Protein AF-A0A3Q9RP88-F1 (afdb_monomer)

Sequence (70 aa):
MILKFAVREFLEEREFANLSPHTLKNYKRILSSFESYCITDEGISNVKDISRGTVKGFLSFCRGDLGNSP

Foldseek 3Di:
DFLVVVLVVVLVVVVVVVDDPVVSVVSCVLSVLLCCCCCPVVVHGDPVPDDPVSVVVSVVCCCPVVVDDD

pLDDT: mean 94.59, std 4.92, range [66.75, 98.12]

Nearest PDB structures (foldseek):
  2n1d-assembly1_B  TM=5.616E-01  e=1.517E+00  Homo sapiens
  8i3g-assembly2_B  TM=5.525E-01  e=2.234E+00  Saccharomyces cerevisiae
  8hy0-assembly1_O  TM=5.407E-01  e=1.964E+00  Saccharomyces cerevisiae
  8jho-assembly1_O  TM=5.407E-01  e=2.384E+00  Saccharomyces cerevisiae

Radius of gyration: 12.84 Å; Cα contacts (8 Å, |Δi|>4): 43; chains: 1; bounding box: 33×18×30 Å

Organism: NCBI:txid228899

Solvent-accessible surface area (backbone atoms only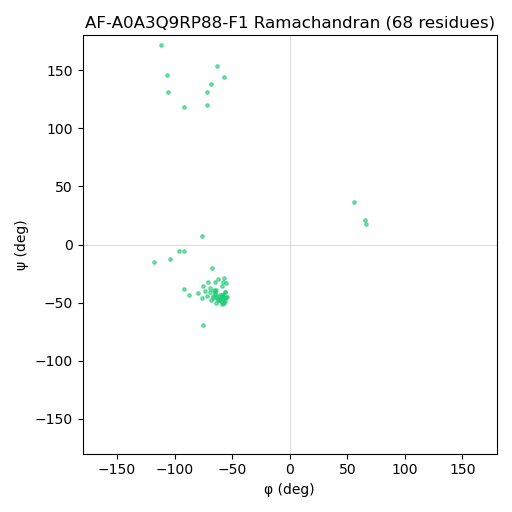 — not comparable to full-atom values): 4058 Å² total; per-residue (Å²): 100,50,38,74,57,54,55,49,53,52,52,52,54,44,58,77,66,68,56,54,70,68,58,52,51,51,50,51,54,52,52,53,51,50,50,48,44,32,45,73,76,68,68,47,54,44,52,83,76,64,45,75,64,55,56,52,47,50,57,48,45,39,36,64,82,65,62,51,78,134

Mean predicted aligned error: 3.05 Å

InterPro domains:
  IPR010998 Integrase/recombinase, N-terminal [G3DSA:1.10.150.130] (1-70)
  IPR044068 Core-binding (CB) domain [PS51900] (1-70)

Secondary structure (DSSP, 8-state):
-BHHHHHHHHHHHHHHTT--HHHHHHHHHHHHHHHHHHHHTS---BGGG--HHHHHHHHHHHHHTS----

Structure (mmCIF, N/CA/C/O backbone):
data_AF-A0A3Q9RP88-F1
#
_entry.id   AF-A0A3Q9RP88-F1
#
loop_
_atom_site.group_PDB
_atom_site.id
_atom_site.type_symbol
_atom_site.label_atom_id
_atom_site.label_alt_id
_atom_site.label_comp_id
_atom_site.label_asym_id
_atom_site.label_entity_id
_atom_site.label_seq_id
_atom_site.pdbx_PDB_ins_code
_atom_site.Cartn_x
_atom_site.Cartn_y
_atom_site.Cartn_z
_atom_site.occupancy
_atom_site.B_iso_or_equiv
_atom_site.auth_seq_id
_atom_site.auth_comp_id
_atom_site.auth_asym_id
_atom_site.auth_atom_id
_atom_site.pdbx_PDB_model_num
ATOM 1 N N . MET A 1 1 ? 8.217 -2.214 10.385 1.00 88.00 1 MET A N 1
ATOM 2 C CA . MET A 1 1 ? 8.801 -1.399 9.300 1.00 88.00 1 MET A CA 1
ATOM 3 C C . MET A 1 1 ? 7.857 -0.238 9.072 1.00 88.00 1 MET A C 1
ATOM 5 O O . MET A 1 1 ? 6.653 -0.466 9.095 1.00 88.00 1 MET A O 1
ATOM 9 N N . ILE A 1 2 ? 8.368 0.984 8.934 1.00 96.31 2 ILE A N 1
ATOM 10 C CA . ILE A 1 2 ? 7.521 2.160 8.685 1.00 96.31 2 ILE A CA 1
ATOM 11 C C . ILE A 1 2 ? 6.987 2.074 7.251 1.00 96.31 2 ILE A C 1
ATOM 13 O O . ILE A 1 2 ? 7.767 1.845 6.327 1.00 96.31 2 ILE A O 1
ATOM 17 N N . LEU A 1 3 ? 5.676 2.255 7.069 1.00 97.06 3 LEU A N 1
ATOM 18 C CA . LEU A 1 3 ? 4.983 2.109 5.784 1.00 97.06 3 LEU A CA 1
ATOM 19 C C . LEU A 1 3 ? 5.609 2.973 4.688 1.00 97.06 3 LEU A C 1
ATOM 21 O O . LEU A 1 3 ? 5.897 2.479 3.603 1.00 97.06 3 LEU A O 1
ATOM 25 N N . LYS A 1 4 ? 5.914 4.231 5.009 1.00 96.00 4 LYS A N 1
ATOM 26 C CA . LYS A 1 4 ? 6.577 5.164 4.094 1.00 96.00 4 LYS A CA 1
ATOM 27 C C . LYS A 1 4 ? 7.915 4.647 3.559 1.00 96.00 4 LYS A C 1
ATOM 29 O O . LYS A 1 4 ? 8.218 4.814 2.381 1.00 96.00 4 LYS A O 1
ATOM 34 N N . PHE A 1 5 ? 8.720 4.007 4.409 1.00 97.00 5 PHE A N 1
ATOM 35 C CA . PHE A 1 5 ? 9.991 3.426 3.972 1.00 97.00 5 PHE A CA 1
ATOM 36 C C . PHE A 1 5 ? 9.774 2.165 3.143 1.00 97.00 5 PHE A C 1
ATOM 38 O O . PHE A 1 5 ? 10.394 2.043 2.096 1.00 97.00 5 PHE A O 1
ATOM 45 N N . ALA A 1 6 ? 8.821 1.315 3.528 1.00 97.00 6 ALA A N 1
ATOM 46 C CA . ALA A 1 6 ? 8.467 0.121 2.764 1.00 97.00 6 ALA A CA 1
ATOM 47 C C . ALA A 1 6 ? 7.999 0.445 1.335 1.00 97.00 6 ALA A C 1
ATOM 49 O O . ALA A 1 6 ? 8.410 -0.205 0.377 1.00 97.00 6 ALA A O 1
ATOM 50 N N . VAL A 1 7 ? 7.143 1.463 1.184 1.00 97.12 7 VAL A N 1
ATOM 51 C CA . VAL A 1 7 ? 6.655 1.918 -0.128 1.00 97.12 7 VAL A CA 1
ATOM 52 C C . VAL A 1 7 ? 7.808 2.443 -0.976 1.00 97.12 7 VAL A C 1
ATOM 54 O O . VAL A 1 7 ? 7.897 2.108 -2.157 1.00 97.12 7 VAL A O 1
ATOM 57 N N . ARG A 1 8 ? 8.702 3.242 -0.385 1.00 96.56 8 ARG A N 1
ATOM 58 C CA . ARG A 1 8 ? 9.862 3.779 -1.097 1.00 96.56 8 ARG A CA 1
ATOM 59 C C . ARG A 1 8 ? 10.818 2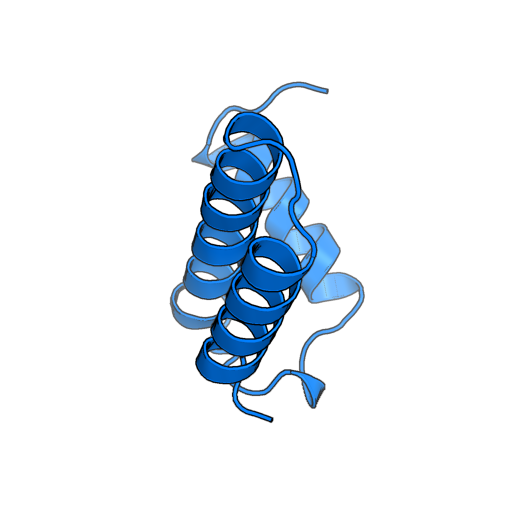.673 -1.546 1.00 96.56 8 ARG A C 1
ATOM 61 O O . ARG A 1 8 ? 11.143 2.637 -2.726 1.00 96.56 8 ARG A O 1
ATOM 68 N N . GLU A 1 9 ? 11.204 1.772 -0.644 1.00 96.94 9 GLU A N 1
ATOM 69 C CA . GLU A 1 9 ? 12.098 0.644 -0.948 1.00 96.94 9 GLU A CA 1
ATOM 70 C C . GLU A 1 9 ? 11.533 -0.212 -2.085 1.00 96.94 9 GLU A C 1
ATOM 72 O O . GLU A 1 9 ? 12.225 -0.483 -3.062 1.00 96.94 9 GLU A O 1
ATOM 77 N N . PHE A 1 10 ? 10.237 -0.539 -2.034 1.00 96.06 10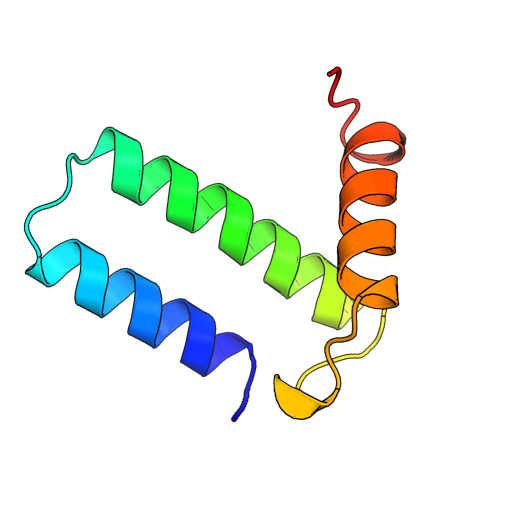 PHE A N 1
ATOM 78 C CA . PHE A 1 10 ? 9.589 -1.273 -3.116 1.00 96.06 10 PHE A CA 1
ATOM 79 C C . PHE A 1 10 ? 9.660 -0.525 -4.454 1.00 96.06 10 PHE A C 1
ATOM 81 O O . PHE A 1 10 ? 9.946 -1.133 -5.480 1.00 96.06 10 PHE A O 1
ATOM 88 N N . LEU A 1 11 ? 9.375 0.780 -4.485 1.00 95.81 11 LEU A N 1
ATOM 89 C CA . LEU A 1 11 ? 9.406 1.546 -5.735 1.00 95.81 11 LEU A CA 1
ATOM 90 C C . LEU A 1 11 ? 10.820 1.625 -6.324 1.00 95.81 11 LEU A C 1
ATOM 92 O O . LEU A 1 11 ? 10.967 1.447 -7.532 1.00 95.81 11 LEU A O 1
ATOM 96 N N . GLU A 1 12 ? 11.833 1.826 -5.480 1.00 95.62 12 GLU A N 1
ATOM 97 C CA . GLU A 1 12 ? 13.244 1.839 -5.878 1.00 95.62 12 GLU A CA 1
ATOM 98 C C . GLU A 1 12 ? 13.655 0.476 -6.459 1.00 95.62 12 GLU A C 1
ATOM 100 O O . GLU A 1 12 ? 14.173 0.411 -7.572 1.00 95.62 12 GLU A O 1
ATOM 105 N N . GLU A 1 13 ? 13.325 -0.635 -5.791 1.00 96.50 13 GLU A N 1
ATOM 106 C CA . GLU A 1 13 ? 13.572 -1.991 -6.309 1.00 96.50 13 GLU A CA 1
ATOM 107 C C . GLU A 1 13 ? 12.936 -2.224 -7.688 1.00 96.50 13 GLU A C 1
ATOM 109 O O . GLU A 1 13 ? 13.532 -2.849 -8.570 1.00 96.50 13 GLU A O 1
ATOM 114 N N . ARG A 1 14 ? 11.712 -1.726 -7.900 1.00 95.06 14 ARG A N 1
ATOM 115 C CA . ARG A 1 14 ? 10.999 -1.878 -9.177 1.00 95.06 14 ARG A CA 1
ATOM 116 C C . ARG A 1 14 ? 11.604 -1.032 -10.289 1.00 95.06 14 ARG A C 1
ATOM 118 O O . ARG A 1 14 ? 11.561 -1.457 -11.444 1.00 95.06 14 ARG A O 1
ATOM 125 N N . GLU A 1 15 ? 12.150 0.129 -9.951 1.00 92.56 15 GLU A N 1
ATOM 126 C CA . GLU A 1 15 ? 12.891 0.975 -10.882 1.00 92.56 15 GLU A CA 1
ATOM 127 C C . GLU A 1 15 ? 14.190 0.285 -11.322 1.00 92.56 15 GLU A C 1
ATOM 129 O O . GLU A 1 15 ? 14.430 0.153 -12.523 1.00 92.56 15 GLU A O 1
ATOM 134 N N . PHE A 1 16 ? 14.951 -0.291 -10.382 1.00 93.56 16 PHE A N 1
ATOM 135 C CA . PHE A 1 16 ? 16.144 -1.090 -10.697 1.00 93.56 16 PHE A CA 1
ATOM 136 C C . PHE A 1 16 ? 15.837 -2.346 -11.525 1.00 93.56 16 PHE A C 1
ATOM 138 O O . PHE A 1 16 ? 16.661 -2.780 -12.329 1.00 93.56 16 PHE A O 1
ATOM 145 N N . ALA A 1 17 ? 14.642 -2.920 -11.373 1.00 93.06 17 ALA A N 1
ATOM 146 C CA . ALA A 1 17 ? 14.193 -4.078 -12.143 1.00 93.06 17 ALA A CA 1
ATOM 147 C C . ALA A 1 17 ? 13.773 -3.756 -13.597 1.00 93.06 17 ALA A C 1
ATOM 149 O O . ALA A 1 17 ? 13.249 -4.639 -14.277 1.00 93.06 17 ALA A O 1
ATOM 150 N N . ASN A 1 18 ? 13.986 -2.526 -14.089 1.00 90.00 18 ASN A N 1
ATOM 151 C CA . ASN A 1 18 ? 13.659 -2.083 -15.453 1.00 90.00 18 ASN A CA 1
ATOM 152 C C . ASN A 1 18 ? 12.182 -2.285 -15.848 1.00 90.00 18 ASN A C 1
ATOM 154 O O . ASN A 1 18 ? 11.868 -2.615 -16.996 1.00 90.00 18 ASN A O 1
ATOM 158 N N . LEU A 1 19 ? 11.244 -2.088 -14.913 1.00 91.44 19 LEU A N 1
ATOM 159 C CA . LEU A 1 19 ? 9.825 -2.060 -15.270 1.00 91.44 19 LEU A CA 1
ATOM 160 C C . LEU A 1 19 ? 9.511 -0.891 -16.208 1.00 91.44 19 LEU A C 1
ATOM 162 O O . LEU A 1 19 ? 10.158 0.154 -16.179 1.00 91.44 19 LEU A O 1
ATOM 166 N N . SER A 1 20 ? 8.456 -1.050 -17.015 1.00 94.25 20 SER A N 1
ATOM 167 C CA . SER A 1 20 ? 8.030 0.026 -17.908 1.00 94.25 20 SER A CA 1
ATOM 168 C C . SER A 1 20 ? 7.722 1.310 -17.115 1.00 94.25 20 SER A C 1
ATOM 170 O O . SER A 1 20 ? 7.131 1.231 -16.027 1.00 94.25 20 SER A O 1
ATOM 172 N N . PRO A 1 21 ? 8.023 2.504 -17.661 1.00 93.31 21 PRO A N 1
ATOM 173 C CA . PRO A 1 21 ? 7.706 3.773 -17.002 1.00 93.31 21 PRO A CA 1
ATOM 174 C C . PRO A 1 21 ? 6.220 3.908 -16.647 1.00 93.31 21 PRO A C 1
ATOM 176 O O . PRO A 1 21 ? 5.860 4.478 -15.617 1.00 93.31 21 PRO A O 1
ATOM 179 N N . HIS A 1 22 ? 5.344 3.338 -17.481 1.00 95.56 22 HIS A N 1
ATOM 180 C CA . HIS A 1 22 ? 3.907 3.297 -17.234 1.00 95.56 22 HIS A CA 1
ATOM 181 C C . HIS A 1 22 ? 3.563 2.470 -15.985 1.00 95.56 22 HIS A C 1
ATOM 183 O O . HIS A 1 22 ? 2.794 2.917 -15.134 1.00 95.56 22 HIS A O 1
ATOM 189 N N . THR A 1 23 ? 4.173 1.292 -15.832 1.00 95.19 23 THR A N 1
ATOM 190 C CA . THR A 1 23 ? 3.988 0.436 -14.652 1.00 95.19 23 THR A CA 1
ATOM 191 C C . THR A 1 23 ? 4.477 1.126 -13.380 1.00 95.19 23 THR A C 1
ATOM 193 O O . THR A 1 23 ? 3.743 1.170 -12.394 1.00 95.19 23 THR A O 1
ATOM 196 N N . LEU A 1 24 ? 5.673 1.726 -13.410 1.00 96.00 24 LEU A N 1
ATOM 197 C CA . LEU A 1 24 ? 6.237 2.457 -12.268 1.00 96.00 24 LEU A CA 1
ATOM 198 C C . LEU A 1 24 ? 5.349 3.630 -11.847 1.00 96.00 24 LEU A C 1
ATOM 200 O O . LEU A 1 24 ? 5.071 3.810 -10.660 1.00 96.00 24 LEU A O 1
ATOM 204 N N . LYS A 1 25 ? 4.837 4.392 -12.820 1.00 96.12 25 LYS A N 1
ATOM 205 C CA . LYS A 1 25 ? 3.897 5.489 -12.570 1.00 96.12 25 LYS A CA 1
ATOM 206 C C . LYS A 1 25 ? 2.627 4.998 -11.873 1.00 96.12 25 LYS A C 1
ATOM 208 O O . LYS A 1 25 ? 2.173 5.638 -10.924 1.00 96.12 25 LYS A O 1
ATOM 213 N N . ASN A 1 26 ? 2.073 3.868 -12.311 1.00 95.81 26 ASN A N 1
ATOM 214 C CA . ASN A 1 26 ? 0.875 3.294 -11.700 1.00 95.81 26 ASN A CA 1
ATOM 215 C C . ASN A 1 26 ? 1.136 2.801 -10.275 1.00 95.81 26 ASN A C 1
ATOM 217 O O . ASN A 1 26 ? 0.353 3.118 -9.381 1.00 95.81 26 ASN A O 1
ATOM 221 N N . TYR A 1 27 ? 2.248 2.102 -10.035 1.00 96.81 27 TYR A N 1
ATOM 222 C CA . TYR A 1 27 ? 2.631 1.679 -8.685 1.00 96.81 27 TYR A CA 1
ATOM 223 C C . TYR A 1 27 ? 2.806 2.866 -7.753 1.00 96.81 27 TYR A C 1
ATOM 225 O O . TYR A 1 27 ? 2.207 2.881 -6.681 1.00 96.81 27 TYR A O 1
ATOM 233 N N . LYS A 1 28 ? 3.547 3.892 -8.184 1.00 96.44 28 LYS A N 1
ATOM 234 C CA . LYS A 1 28 ? 3.735 5.113 -7.400 1.00 96.44 28 LYS A CA 1
ATOM 235 C C . LYS A 1 28 ? 2.396 5.754 -7.049 1.00 96.44 28 LYS A C 1
ATOM 237 O O . LYS A 1 28 ? 2.151 6.046 -5.888 1.00 96.44 28 LYS A O 1
ATOM 242 N N . ARG A 1 29 ? 1.498 5.917 -8.026 1.00 95.50 29 ARG A N 1
ATOM 243 C CA . ARG A 1 29 ? 0.174 6.512 -7.793 1.00 95.50 29 ARG A CA 1
ATOM 244 C C . ARG A 1 29 ? -0.636 5.726 -6.758 1.00 95.50 29 ARG A C 1
ATOM 246 O O . ARG A 1 29 ? -1.160 6.327 -5.826 1.00 95.50 29 ARG A O 1
ATOM 253 N N . ILE A 1 30 ? -0.750 4.410 -6.929 1.00 95.94 30 ILE A N 1
ATOM 254 C CA . ILE A 1 30 ? -1.586 3.568 -6.062 1.00 95.94 30 ILE A CA 1
ATOM 255 C C . ILE A 1 30 ? -0.985 3.482 -4.657 1.00 95.94 30 ILE A C 1
ATOM 257 O O . ILE A 1 30 ? -1.693 3.703 -3.679 1.00 95.94 30 ILE A O 1
ATOM 261 N N . LEU A 1 31 ? 0.317 3.206 -4.550 1.00 97.50 31 LEU A 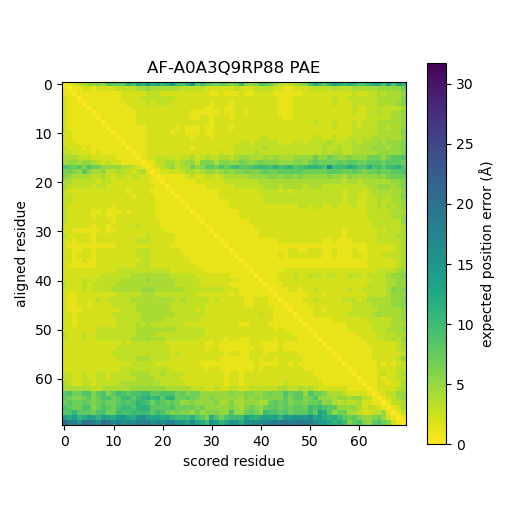N 1
ATOM 262 C CA . LEU A 1 31 ? 0.981 3.025 -3.260 1.00 97.50 31 LEU A CA 1
ATOM 263 C C . LEU A 1 31 ? 1.080 4.329 -2.471 1.00 97.50 31 LEU A C 1
ATOM 265 O O . LEU A 1 31 ? 0.869 4.297 -1.266 1.00 97.50 31 LEU A O 1
ATOM 269 N N . SER A 1 32 ? 1.318 5.472 -3.124 1.00 95.88 32 SER A N 1
ATOM 270 C CA . SER A 1 32 ? 1.265 6.768 -2.438 1.00 95.88 32 SER A CA 1
ATOM 271 C C . SER A 1 32 ? -0.147 7.094 -1.952 1.00 95.88 32 SER A C 1
ATOM 273 O O . SER A 1 32 ? -0.300 7.585 -0.840 1.00 95.88 32 SER A O 1
ATOM 275 N N . SER A 1 33 ? -1.188 6.776 -2.730 1.00 96.06 33 SER A N 1
ATOM 276 C CA . SER A 1 33 ? -2.573 6.963 -2.277 1.00 96.06 33 SER A CA 1
ATOM 277 C C . SER A 1 33 ? -2.916 6.063 -1.088 1.00 96.06 33 SER A C 1
ATOM 279 O O . SER A 1 33 ? -3.601 6.507 -0.170 1.00 96.06 33 SER A O 1
ATOM 281 N N . PHE A 1 34 ? -2.444 4.815 -1.093 1.00 98.00 34 PHE A N 1
ATOM 282 C CA . PHE A 1 34 ? -2.644 3.886 0.016 1.00 98.00 34 PHE A CA 1
ATOM 283 C C . PHE A 1 34 ? -1.858 4.299 1.266 1.00 98.00 34 PHE A C 1
ATOM 285 O O . PHE A 1 34 ? -2.396 4.226 2.367 1.00 98.00 34 PHE A O 1
ATOM 292 N N . GLU A 1 35 ? -0.616 4.767 1.105 1.00 97.75 35 GLU A N 1
ATOM 293 C CA . GLU A 1 35 ? 0.191 5.336 2.190 1.00 97.75 35 GLU A CA 1
ATOM 294 C C . GLU A 1 35 ? -0.538 6.512 2.845 1.00 97.75 35 GLU A C 1
ATOM 296 O O . GLU A 1 35 ? -0.686 6.528 4.065 1.00 97.75 35 GLU A O 1
ATOM 301 N N . SER A 1 36 ? -1.030 7.463 2.042 1.00 96.81 36 SER A N 1
ATOM 302 C CA . SER A 1 36 ? -1.790 8.609 2.546 1.00 96.81 36 SER A CA 1
ATOM 303 C C . SER A 1 36 ? -3.047 8.178 3.292 1.00 96.81 36 SER A C 1
ATOM 305 O O . SER A 1 36 ? -3.242 8.634 4.411 1.00 96.81 36 SER A O 1
ATOM 307 N N . TYR A 1 37 ? -3.835 7.255 2.734 1.00 97.69 37 TYR A N 1
ATOM 308 C CA . TYR A 1 37 ? -5.021 6.721 3.409 1.00 97.69 37 TYR A CA 1
ATOM 309 C C . TYR A 1 37 ? -4.677 6.078 4.762 1.00 97.69 37 TYR A C 1
ATOM 311 O O . TYR A 1 37 ? -5.276 6.391 5.787 1.00 97.69 37 TYR A O 1
ATOM 319 N N . CYS A 1 38 ? -3.653 5.219 4.797 1.00 98.12 38 CYS A N 1
ATOM 320 C CA . CYS A 1 38 ? -3.234 4.574 6.039 1.00 98.12 38 CYS A CA 1
ATOM 321 C C . CYS A 1 38 ? -2.830 5.601 7.102 1.00 98.12 38 CYS A C 1
ATOM 323 O O . CYS A 1 38 ? -3.214 5.458 8.256 1.00 98.12 38 CYS A O 1
ATOM 325 N N . ILE A 1 39 ? -2.069 6.632 6.729 1.00 96.75 39 ILE A N 1
ATOM 326 C CA . ILE A 1 39 ? -1.545 7.614 7.685 1.00 96.75 39 ILE A CA 1
ATOM 327 C C . ILE A 1 39 ? -2.628 8.597 8.134 1.00 96.75 39 ILE A C 1
ATOM 329 O O . ILE A 1 39 ? -2.712 8.904 9.322 1.00 96.75 39 ILE A O 1
ATOM 333 N N . THR A 1 40 ? -3.411 9.126 7.196 1.00 95.50 40 THR A N 1
ATOM 334 C CA . THR A 1 40 ? -4.325 10.245 7.443 1.00 95.50 40 THR A CA 1
ATOM 335 C C . THR A 1 40 ? -5.6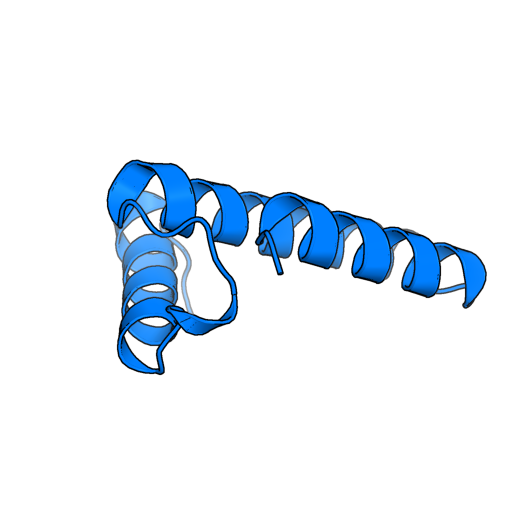86 9.782 7.944 1.00 95.50 40 THR A C 1
ATOM 337 O O . THR A 1 40 ? -6.194 10.374 8.893 1.00 95.50 40 THR A O 1
ATOM 340 N N . ASP A 1 41 ? -6.253 8.732 7.352 1.00 94.75 41 ASP A N 1
ATOM 341 C CA . ASP A 1 41 ? -7.606 8.272 7.671 1.00 94.75 41 ASP A CA 1
ATOM 342 C C . ASP A 1 41 ? -7.605 7.206 8.778 1.00 94.75 41 ASP A C 1
ATOM 344 O O . ASP A 1 41 ? -8.454 7.229 9.665 1.00 94.75 41 ASP A O 1
ATOM 348 N N . GLU A 1 42 ? -6.621 6.299 8.773 1.00 95.44 42 GLU A N 1
ATOM 349 C CA . GLU A 1 42 ? -6.568 5.166 9.715 1.00 95.44 42 GLU A CA 1
ATOM 350 C C . GLU A 1 42 ? -5.547 5.349 10.858 1.00 95.44 42 GLU A C 1
ATOM 352 O O . GLU A 1 42 ? -5.546 4.579 11.818 1.00 95.44 42 GLU A O 1
ATOM 357 N N . GLY A 1 43 ? -4.645 6.336 10.775 1.00 96.62 43 GLY A N 1
ATOM 358 C CA . GLY A 1 43 ? -3.574 6.539 11.764 1.00 96.62 43 GLY A CA 1
ATOM 359 C C . GLY A 1 43 ? -2.513 5.423 11.802 1.00 96.62 43 GLY A C 1
ATOM 360 O O . GLY A 1 43 ? -1.763 5.298 12.772 1.00 96.62 43 GLY A O 1
ATOM 361 N N . ILE A 1 44 ? -2.428 4.605 10.751 1.00 97.56 44 ILE A N 1
ATOM 362 C CA . ILE A 1 44 ? -1.524 3.460 10.615 1.00 97.56 44 ILE A CA 1
ATOM 363 C C . ILE A 1 44 ? -0.218 3.896 9.941 1.00 97.56 44 ILE A C 1
ATOM 365 O O . ILE A 1 44 ? -0.186 4.291 8.777 1.00 97.56 44 ILE A O 1
ATOM 369 N N . SER A 1 45 ? 0.898 3.749 10.659 1.00 97.00 45 SER A N 1
ATOM 370 C CA . SER A 1 45 ? 2.243 4.076 10.150 1.00 97.00 45 SER A CA 1
ATOM 371 C C . SER A 1 45 ? 3.197 2.880 10.080 1.00 97.00 45 SER A C 1
ATOM 373 O O . SER A 1 45 ? 4.226 2.949 9.402 1.00 97.00 45 SER A O 1
ATOM 375 N N . ASN A 1 46 ? 2.876 1.764 10.740 1.00 97.50 46 ASN A N 1
ATOM 376 C CA . ASN A 1 46 ? 3.681 0.546 10.733 1.00 97.50 46 ASN A CA 1
ATOM 377 C C . ASN A 1 46 ? 3.011 -0.522 9.869 1.00 97.50 46 ASN A C 1
ATOM 379 O O . ASN A 1 46 ? 1.839 -0.840 10.038 1.00 97.50 46 ASN A O 1
ATOM 383 N N . VAL A 1 47 ? 3.785 -1.131 8.971 1.00 96.62 47 VAL A N 1
ATOM 384 C CA . VAL A 1 47 ? 3.301 -2.165 8.042 1.00 96.62 47 VAL A CA 1
ATOM 385 C C . VAL A 1 47 ? 2.672 -3.356 8.774 1.00 96.62 47 VAL A C 1
ATOM 387 O O . VAL A 1 47 ? 1.776 -3.997 8.238 1.00 96.62 47 VAL A O 1
ATOM 390 N N . LYS A 1 48 ? 3.116 -3.650 10.004 1.00 97.06 48 LYS A N 1
ATOM 391 C CA . LYS A 1 48 ? 2.588 -4.767 10.806 1.00 97.06 48 L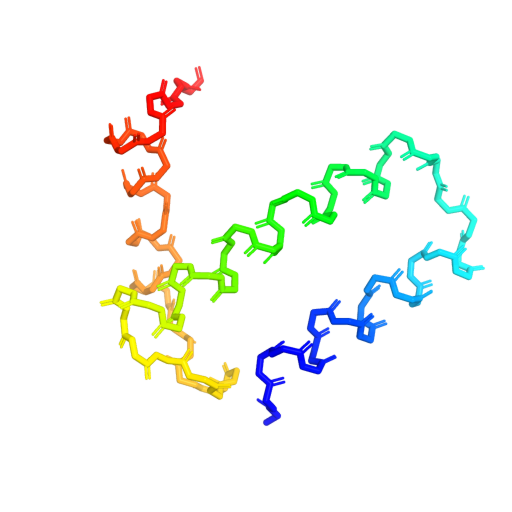YS A CA 1
ATOM 392 C C . LYS A 1 48 ? 1.140 -4.574 11.262 1.00 97.06 48 LYS A C 1
ATOM 394 O O . LYS A 1 48 ? 0.488 -5.567 11.564 1.00 97.06 48 LYS A O 1
ATOM 399 N N . ASP A 1 49 ? 0.656 -3.337 11.277 1.00 97.62 49 ASP A N 1
ATOM 400 C CA . ASP A 1 49 ? -0.700 -3.008 11.721 1.00 97.62 49 ASP A CA 1
ATOM 401 C C . ASP A 1 49 ? -1.695 -3.015 10.546 1.00 97.62 49 ASP A C 1
ATOM 403 O O . ASP A 1 49 ? -2.906 -2.907 10.737 1.00 97.62 49 ASP A O 1
ATOM 407 N N . ILE A 1 50 ? -1.200 -3.190 9.313 1.00 97.38 50 ILE A N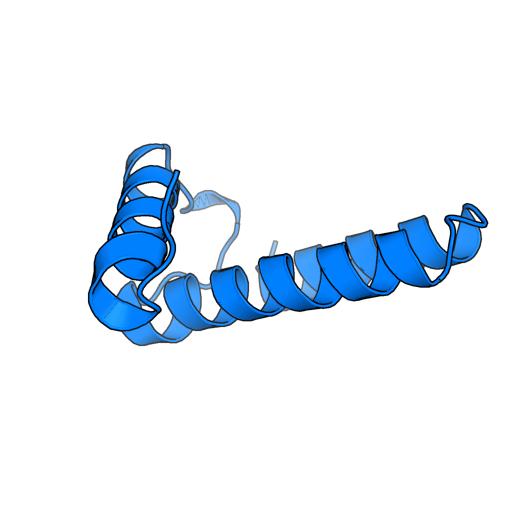 1
ATOM 408 C CA . ILE A 1 50 ? -2.039 -3.309 8.122 1.00 97.38 50 ILE A CA 1
ATOM 409 C C . ILE A 1 50 ? -2.739 -4.663 8.142 1.00 97.38 50 ILE A C 1
ATOM 411 O O . ILE A 1 50 ? -2.118 -5.727 8.100 1.00 97.38 50 ILE A O 1
ATOM 415 N N . SER A 1 51 ? -4.066 -4.614 8.141 1.00 97.56 51 SER A N 1
ATOM 416 C CA . SER A 1 51 ? -4.918 -5.795 8.129 1.00 97.56 51 SER A CA 1
ATOM 417 C C . SER A 1 51 ? -5.676 -5.925 6.809 1.00 97.56 51 SER A C 1
ATOM 419 O O . SER A 1 51 ? -5.736 -5.009 5.986 1.00 97.56 51 SER A O 1
ATOM 421 N N . ARG A 1 52 ? -6.355 -7.063 6.624 1.00 97.56 52 ARG A N 1
ATOM 422 C CA . ARG A 1 52 ? -7.330 -7.217 5.529 1.00 97.56 52 ARG A CA 1
ATOM 423 C C . ARG A 1 52 ? -8.441 -6.162 5.606 1.00 97.56 52 ARG A C 1
ATOM 425 O O . ARG A 1 52 ? -8.947 -5.745 4.568 1.00 97.56 52 ARG A O 1
ATOM 432 N N . GLY A 1 53 ? -8.802 -5.739 6.821 1.00 98.00 53 GLY A N 1
ATOM 433 C CA . GLY A 1 53 ? -9.768 -4.669 7.060 1.00 98.00 53 GLY A CA 1
ATOM 434 C C . GLY A 1 53 ? -9.287 -3.342 6.482 1.00 98.00 53 GLY A C 1
ATOM 435 O O . GLY A 1 53 ? -10.018 -2.735 5.710 1.00 98.00 53 GLY A O 1
ATOM 436 N N . THR A 1 54 ? -8.030 -2.975 6.741 1.00 97.94 54 THR A N 1
ATOM 437 C CA . THR A 1 54 ? -7.387 -1.760 6.211 1.00 97.94 54 THR A CA 1
ATOM 438 C C . THR A 1 54 ? -7.403 -1.734 4.682 1.00 97.94 54 THR A C 1
ATOM 440 O O . THR A 1 54 ? -7.783 -0.740 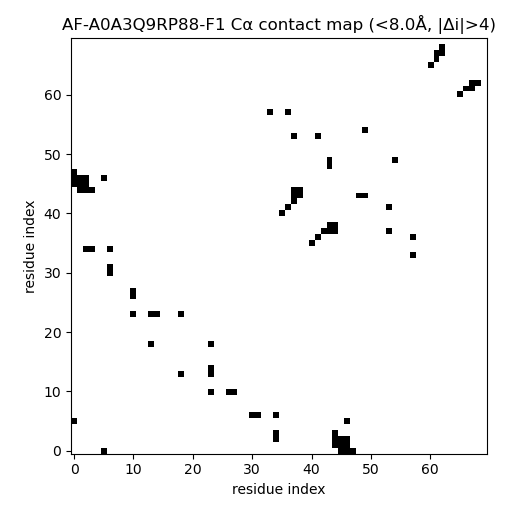4.071 1.00 97.94 54 THR A O 1
ATOM 443 N N . VAL A 1 55 ? -7.061 -2.856 4.036 1.00 97.81 55 VAL A N 1
ATOM 444 C CA . VAL A 1 55 ? -7.080 -2.955 2.565 1.00 97.81 55 VAL A CA 1
ATOM 445 C C . VAL A 1 55 ? -8.505 -2.826 2.019 1.00 97.81 55 VAL A C 1
ATOM 447 O O . VAL A 1 55 ? -8.733 -2.119 1.040 1.00 97.81 55 VAL A O 1
ATOM 450 N N . LYS A 1 56 ? -9.490 -3.473 2.654 1.00 97.12 56 LYS A N 1
ATOM 451 C CA . LYS A 1 56 ? -10.900 -3.345 2.257 1.00 97.12 56 LYS A CA 1
ATOM 452 C C . LYS A 1 56 ? -11.421 -1.914 2.450 1.00 97.12 56 LYS A C 1
ATOM 454 O O . LYS A 1 56 ? -12.173 -1.431 1.601 1.00 97.12 56 LYS A O 1
ATOM 459 N N . GLY A 1 57 ? -11.022 -1.255 3.536 1.00 97.25 57 GLY A N 1
ATOM 460 C CA . GLY A 1 57 ? -11.311 0.152 3.809 1.00 97.25 57 GLY A CA 1
ATOM 461 C C . GLY A 1 57 ? -10.786 1.042 2.689 1.00 97.25 57 GLY A C 1
ATOM 462 O O . GLY A 1 57 ? -11.570 1.743 2.057 1.00 97.25 57 GLY A O 1
ATOM 463 N N . PHE A 1 58 ? -9.516 0.875 2.312 1.00 97.50 58 PHE A N 1
ATOM 464 C CA . PHE A 1 58 ? -8.915 1.617 1.203 1.00 97.50 58 PHE A CA 1
ATOM 465 C C . PHE A 1 58 ? -9.648 1.429 -0.132 1.00 97.50 58 PHE A C 1
ATOM 467 O O . PHE A 1 58 ? -9.875 2.390 -0.865 1.00 97.50 58 PHE A O 1
ATOM 474 N N . LEU A 1 59 ? -10.048 0.200 -0.471 1.00 95.88 59 LEU A N 1
ATOM 475 C CA . LEU A 1 59 ? -10.818 -0.048 -1.695 1.00 95.88 59 LEU A CA 1
ATOM 476 C C . LEU A 1 59 ? -12.199 0.621 -1.651 1.00 95.88 59 LEU A C 1
ATOM 478 O O . LEU A 1 59 ? -12.711 1.046 -2.686 1.00 95.88 59 LEU A O 1
ATOM 482 N N . SER A 1 60 ? -12.794 0.730 -0.462 1.00 95.00 60 SER A N 1
ATOM 483 C CA . SER A 1 60 ? -14.066 1.429 -0.259 1.00 95.00 60 SER A CA 1
ATOM 484 C C . SER A 1 60 ? -13.885 2.943 -0.396 1.00 95.00 60 SER A C 1
ATOM 486 O O . SER A 1 60 ? -14.645 3.560 -1.138 1.00 95.00 60 SER A O 1
ATOM 488 N N . PHE A 1 61 ? -12.829 3.505 0.201 1.00 94.56 61 PHE A N 1
ATOM 489 C CA . PHE A 1 61 ? -12.392 4.895 0.015 1.00 94.56 61 PHE A CA 1
ATOM 490 C C . PHE A 1 61 ? -12.161 5.225 -1.468 1.00 94.56 61 PHE A C 1
ATOM 492 O O . PHE A 1 61 ? -12.671 6.209 -1.992 1.00 94.56 61 PHE A O 1
ATOM 499 N N . CYS A 1 62 ? -11.486 4.343 -2.211 1.00 94.00 62 CYS A N 1
ATOM 500 C CA . CYS A 1 62 ? -11.283 4.525 -3.648 1.00 94.00 62 CYS A CA 1
ATOM 501 C C . CYS A 1 62 ? -12.599 4.632 -4.435 1.00 94.00 62 CYS A C 1
ATOM 503 O O . CYS A 1 62 ? -12.667 5.351 -5.428 1.00 94.00 62 CYS A O 1
ATOM 505 N N . ARG A 1 63 ? -13.642 3.900 -4.032 1.00 91.94 63 ARG A N 1
ATOM 506 C CA . ARG A 1 63 ? -14.948 3.953 -4.704 1.00 91.94 63 ARG A CA 1
ATOM 507 C C . ARG A 1 63 ? -15.766 5.170 -4.285 1.00 91.94 63 ARG A C 1
ATOM 509 O O . ARG A 1 63 ? -16.416 5.762 -5.137 1.00 91.94 63 ARG A O 1
ATOM 516 N N . GLY A 1 64 ? -15.763 5.499 -2.995 1.00 89.38 64 GLY A N 1
ATOM 517 C CA . GLY A 1 64 ? -16.531 6.611 -2.440 1.00 89.38 64 GLY A CA 1
ATOM 518 C C . GLY A 1 64 ? -15.888 7.953 -2.764 1.00 89.38 64 GLY A C 1
ATOM 519 O O . GLY A 1 64 ? -16.403 8.710 -3.580 1.00 89.38 64 GLY A O 1
ATOM 520 N N . ASP A 1 65 ? -14.740 8.212 -2.151 1.00 85.12 65 ASP A N 1
ATOM 521 C CA . ASP A 1 65 ? -14.060 9.506 -2.161 1.00 85.12 65 ASP A CA 1
ATOM 522 C C . ASP A 1 65 ? -13.361 9.805 -3.492 1.00 85.12 65 ASP A C 1
ATOM 524 O O . ASP A 1 65 ? -13.349 10.949 -3.946 1.00 85.12 65 ASP A O 1
ATOM 528 N N . LEU A 1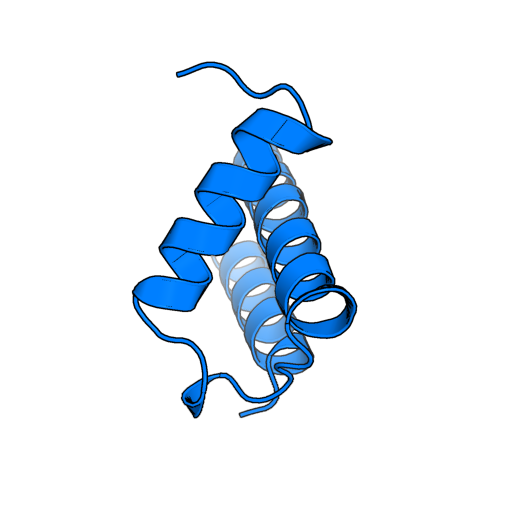 66 ? -12.801 8.783 -4.152 1.00 85.31 66 LEU A N 1
ATOM 529 C CA . LEU A 1 66 ? -12.113 8.953 -5.443 1.00 85.31 66 LEU A CA 1
ATOM 530 C C . LEU A 1 66 ? -12.999 8.657 -6.663 1.00 85.31 66 LEU A C 1
ATOM 532 O O . LEU A 1 66 ? -12.557 8.862 -7.794 1.00 85.31 66 LEU A O 1
ATOM 536 N N . GLY A 1 67 ? -14.233 8.182 -6.461 1.00 86.62 67 GLY A N 1
ATOM 537 C CA . GLY A 1 67 ? -15.181 7.897 -7.543 1.00 86.62 67 GLY A CA 1
ATOM 538 C C . GLY A 1 67 ? -14.761 6.764 -8.489 1.00 86.62 67 GLY A C 1
ATOM 539 O O . GLY A 1 67 ? -15.232 6.706 -9.628 1.00 86.62 67 GLY A O 1
ATOM 540 N N . ASN A 1 68 ? -13.867 5.863 -8.064 1.00 86.69 68 ASN A N 1
ATOM 541 C CA . ASN A 1 68 ? -13.419 4.759 -8.912 1.00 86.69 68 ASN A CA 1
ATOM 542 C C . ASN A 1 68 ? -14.553 3.750 -9.149 1.00 86.69 68 ASN A C 1
ATOM 544 O O . ASN A 1 68 ? -15.275 3.358 -8.228 1.00 86.69 68 ASN A O 1
ATOM 548 N N . SER A 1 69 ? -14.660 3.275 -10.389 1.00 79.12 69 SER A N 1
ATOM 549 C CA . SER A 1 69 ? -15.621 2.245 -10.801 1.00 79.12 69 SER A CA 1
ATOM 550 C C . SER A 1 69 ? -14.913 0.901 -11.052 1.00 79.12 69 SER A C 1
ATOM 552 O O . SER A 1 69 ? -13.755 0.932 -11.476 1.00 79.12 69 SER A O 1
ATOM 554 N N . PRO A 1 70 ? -15.558 -0.248 -10.759 1.00 66.75 70 PRO A N 1
ATOM 555 C CA . PRO A 1 70 ? -15.045 -1.583 -11.087 1.00 66.75 70 PRO A CA 1
ATOM 556 C C . PRO A 1 70 ? -14.868 -1.823 -12.589 1.00 66.75 70 PRO A C 1
ATOM 558 O O . PRO A 1 70 ? -15.671 -1.261 -13.369 1.00 66.75 70 PRO A O 1
#